Protein AF-A0A8J5Q3D3-F1 (afdb_monomer_lite)

Radius of gyration: 16.41 Å; chains: 1; bounding box: 37×53×44 Å

Foldseek 3Di:
DWDFLLLLFPPPPDALQLLLQQLLLLLVVQVVCVVVQKHQQADARRQWIADLQLDIDGHDPVRIDGHDAQLRRLQNSLQRSQCNVAVHGDPDSDRDHPCCVRHDPQSVVLSVCSNVPPHSVVSCPGPSNPDHDSNSSNCSVVVSVVVVVPPDPPPDDD

Sequence (158 aa):
MPRSLQEVIGNPFLNDSRLAAIIGQIVEGLGFLEKEKLQYSELNCSRILIHSSGWVKISGREYIKALDTQRRSIQDLGCVMMELMQGYVKEGPQVGLDNPDRWAPDTINFLCATTSASSIDELKGHSFLASWNRRKLQGLFCLVLTWSQVEYEYAGWQ

Secondary structure (DSSP, 8-state):
--EEGGGGTT-TT--HHHHHHHHHHHHHHHHHHHHTTEEESS--GGGEEE-TTS-EEE--GGGEEE-S-HHHHHHHHHHHHHHHHHSSPPSSS----S-GGGS-HHHHHHHHHHHH-S-HHHHHTSGGGTT--GGGGTTHHHHHHHHTT---------

Structure (mmCIF, N/CA/C/O backbone):
data_AF-A0A8J5Q3D3-F1
#
_entry.id   AF-A0A8J5Q3D3-F1
#
loop_
_atom_site.group_PDB
_atom_site.id
_atom_site.type_symbol
_atom_site.label_atom_id
_atom_site.label_alt_id
_atom_site.label_comp_id
_atom_site.label_asym_id
_atom_site.label_entity_id
_atom_site.label_seq_id
_atom_site.pdbx_PDB_ins_code
_atom_site.Cartn_x
_atom_site.Cartn_y
_atom_site.Cartn_z
_atom_site.occupancy
_atom_site.B_iso_or_equiv
_atom_site.auth_seq_id
_atom_site.auth_comp_id
_atom_site.auth_asym_id
_atom_site.auth_atom_id
_atom_site.pdbx_PDB_model_num
ATOM 1 N N . MET A 1 1 ? -11.083 -6.481 -16.024 1.00 72.81 1 MET A N 1
ATOM 2 C CA . MET A 1 1 ? -11.571 -7.007 -14.732 1.00 72.81 1 MET A CA 1
ATOM 3 C C . MET A 1 1 ? -10.545 -6.685 -13.657 1.00 72.81 1 MET A C 1
ATOM 5 O O . MET A 1 1 ? -9.363 -6.732 -13.985 1.00 72.81 1 MET A O 1
ATOM 9 N N . PRO A 1 2 ? -10.961 -6.290 -12.440 1.00 83.56 2 PRO A N 1
ATOM 10 C CA . PRO A 1 2 ? -10.035 -6.113 -11.327 1.00 83.56 2 PRO A CA 1
ATOM 11 C C . PRO A 1 2 ? -9.409 -7.457 -10.937 1.00 83.56 2 PRO A C 1
ATOM 13 O O . PRO A 1 2 ? -10.051 -8.498 -11.070 1.00 83.56 2 PRO A O 1
ATOM 16 N N . ARG A 1 3 ? -8.163 -7.420 -10.478 1.00 85.81 3 ARG A N 1
ATOM 17 C CA . ARG A 1 3 ? -7.377 -8.582 -10.056 1.00 85.81 3 ARG A CA 1
ATOM 18 C C . ARG A 1 3 ? -6.841 -8.359 -8.658 1.00 85.81 3 ARG A C 1
ATOM 20 O O . ARG A 1 3 ? -6.736 -7.217 -8.224 1.00 85.81 3 ARG A O 1
ATOM 27 N N . SER A 1 4 ? -6.521 -9.435 -7.962 1.00 90.56 4 SER A N 1
ATOM 28 C CA . SER A 1 4 ? -5.908 -9.332 -6.645 1.00 90.56 4 SER A CA 1
ATOM 29 C C . SER A 1 4 ? -4.474 -8.802 -6.746 1.00 90.56 4 SER A C 1
ATOM 31 O O . SER A 1 4 ? -3.774 -9.111 -7.713 1.00 90.56 4 SER A O 1
ATOM 33 N N . LEU A 1 5 ? -4.005 -8.049 -5.744 1.00 90.19 5 LEU A N 1
ATOM 34 C CA . LEU A 1 5 ? -2.579 -7.732 -5.621 1.00 90.19 5 LEU A CA 1
ATOM 35 C C . LEU A 1 5 ? -1.730 -8.992 -5.461 1.00 90.19 5 LEU A C 1
ATOM 37 O O . LEU A 1 5 ? -0.558 -8.943 -5.820 1.00 90.19 5 LEU A O 1
ATOM 41 N N . GLN A 1 6 ? -2.315 -10.116 -5.026 1.00 89.94 6 GLN A N 1
ATOM 42 C CA . GLN A 1 6 ? -1.615 -11.400 -4.980 1.00 89.94 6 GLN A CA 1
ATOM 43 C C . GLN A 1 6 ? -1.006 -11.777 -6.340 1.00 89.94 6 GLN A C 1
ATOM 45 O O . GLN A 1 6 ? 0.096 -12.306 -6.400 1.00 89.94 6 GLN A O 1
ATOM 50 N N . GLU A 1 7 ? -1.689 -11.447 -7.441 1.00 85.06 7 GLU A N 1
ATOM 51 C CA . GLU A 1 7 ? -1.223 -11.729 -8.808 1.00 85.06 7 GLU A CA 1
ATOM 52 C C . GLU A 1 7 ? -0.085 -10.789 -9.266 1.00 85.06 7 GLU A C 1
ATOM 54 O O . GLU A 1 7 ? 0.504 -10.987 -10.325 1.00 85.06 7 GLU A O 1
ATOM 59 N N . VAL A 1 8 ? 0.208 -9.731 -8.503 1.00 84.12 8 VAL A N 1
ATOM 60 C CA . VAL A 1 8 ? 1.245 -8.725 -8.807 1.00 84.12 8 VAL A CA 1
ATOM 61 C C . VAL A 1 8 ? 2.522 -8.968 -7.994 1.00 84.12 8 VAL A C 1
ATOM 63 O O . VAL A 1 8 ? 3.565 -8.377 -8.278 1.00 84.12 8 VAL A O 1
ATOM 66 N N . ILE A 1 9 ? 2.462 -9.842 -6.993 1.00 86.62 9 ILE A N 1
ATOM 67 C CA . ILE A 1 9 ? 3.605 -10.209 -6.161 1.00 86.62 9 ILE A CA 1
ATOM 68 C C . ILE A 1 9 ? 4.716 -10.800 -7.036 1.00 86.62 9 ILE A C 1
ATOM 70 O O . ILE A 1 9 ? 4.467 -11.558 -7.969 1.00 86.62 9 ILE A O 1
ATOM 74 N N . GLY A 1 10 ? 5.962 -10.408 -6.759 1.00 79.38 10 GLY A N 1
ATOM 75 C CA . GLY A 1 10 ? 7.122 -10.861 -7.532 1.00 79.38 10 GLY A CA 1
ATOM 76 C C . GLY A 1 10 ? 7.253 -10.225 -8.921 1.00 79.38 10 GLY A C 1
ATOM 77 O O . GLY A 1 10 ? 8.183 -10.559 -9.652 1.00 79.38 10 GLY A O 1
ATOM 78 N N . ASN A 1 11 ? 6.382 -9.280 -9.296 1.00 82.62 11 ASN A N 1
ATOM 79 C CA . ASN A 1 11 ? 6.477 -8.607 -10.587 1.00 82.62 11 ASN A CA 1
ATOM 80 C C . ASN A 1 11 ? 7.791 -7.794 -10.688 1.00 82.62 11 ASN A C 1
ATOM 82 O O . ASN A 1 11 ? 8.007 -6.867 -9.896 1.00 82.62 11 ASN A O 1
ATOM 86 N N . PRO A 1 12 ? 8.665 -8.074 -11.676 1.00 80.38 12 PRO A N 1
ATOM 87 C CA . PRO A 1 12 ? 9.956 -7.395 -11.811 1.00 80.38 12 PRO A CA 1
ATOM 88 C C . PRO A 1 12 ? 9.818 -5.905 -12.152 1.00 80.38 12 PRO A C 1
ATOM 90 O O . PRO A 1 12 ? 10.730 -5.123 -11.898 1.00 80.38 12 PRO A O 1
ATOM 93 N N . PHE A 1 13 ? 8.668 -5.486 -12.686 1.00 83.62 13 PHE A N 1
ATOM 94 C CA . PHE A 1 13 ? 8.377 -4.091 -13.016 1.00 83.62 13 PHE A CA 1
ATOM 95 C C . PHE A 1 13 ? 7.814 -3.289 -11.839 1.00 83.62 13 PHE A C 1
ATOM 97 O O . PHE A 1 13 ? 7.549 -2.091 -11.997 1.00 83.62 13 PHE A O 1
ATOM 104 N N . LEU A 1 14 ? 7.621 -3.916 -10.673 1.00 89.25 14 LEU A N 1
ATOM 105 C CA . LEU A 1 14 ? 7.297 -3.197 -9.451 1.00 89.25 14 LEU A CA 1
ATOM 106 C C . LEU A 1 14 ? 8.550 -2.469 -8.941 1.00 89.25 14 LEU A C 1
ATOM 108 O O . LEU A 1 14 ? 9.573 -3.083 -8.640 1.00 89.25 14 LEU A O 1
ATOM 112 N N . ASN A 1 15 ? 8.444 -1.145 -8.875 1.00 91.12 15 ASN A N 1
ATOM 113 C CA . ASN A 1 15 ? 9.472 -0.221 -8.402 1.00 91.12 15 ASN A CA 1
ATOM 114 C C . ASN A 1 15 ? 8.874 0.745 -7.373 1.00 91.12 15 ASN A C 1
ATOM 116 O O . ASN A 1 15 ? 7.657 0.745 -7.170 1.00 91.12 15 ASN A O 1
ATOM 120 N N . ASP A 1 16 ? 9.699 1.600 -6.771 1.00 93.19 16 ASP A N 1
ATOM 121 C CA . ASP A 1 16 ? 9.297 2.527 -5.706 1.00 93.19 16 ASP A CA 1
ATOM 122 C C . ASP A 1 16 ? 8.081 3.376 -6.084 1.00 93.19 16 ASP A C 1
ATOM 124 O O . ASP A 1 16 ? 7.122 3.471 -5.326 1.00 93.19 16 ASP A O 1
ATOM 128 N N . SER A 1 17 ? 8.056 3.934 -7.299 1.00 92.94 17 SER A N 1
ATOM 129 C CA . SER A 1 17 ? 6.942 4.773 -7.760 1.00 92.94 17 SER A CA 1
ATOM 130 C C . SER A 1 17 ? 5.627 4.002 -7.898 1.00 92.94 17 SER A C 1
ATOM 132 O O . SER A 1 17 ? 4.554 4.546 -7.632 1.00 92.94 17 SER A O 1
ATOM 134 N N . ARG A 1 18 ? 5.682 2.749 -8.366 1.00 92.88 18 ARG A N 1
ATOM 135 C CA . ARG 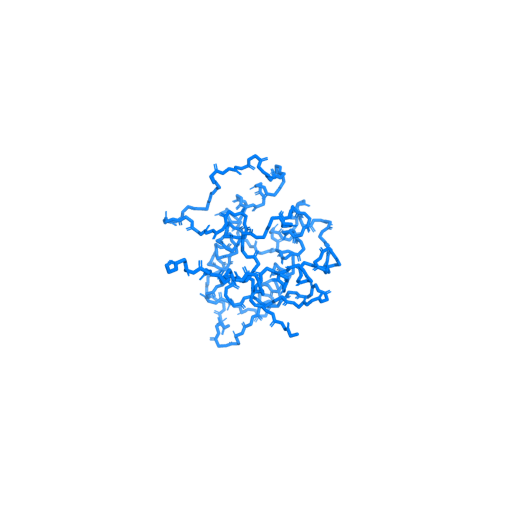A 1 18 ? 4.490 1.898 -8.486 1.00 92.88 18 ARG A CA 1
ATOM 136 C C . ARG A 1 18 ? 4.047 1.398 -7.116 1.00 92.88 18 ARG A C 1
ATOM 138 O O . ARG A 1 18 ? 2.856 1.431 -6.831 1.00 92.88 18 ARG A O 1
ATOM 145 N N . LEU A 1 19 ? 4.986 1.016 -6.255 1.00 94.25 19 LEU A N 1
ATOM 146 C CA . LEU A 1 19 ? 4.687 0.647 -4.879 1.00 94.25 19 LEU A CA 1
ATOM 147 C C . LEU A 1 19 ? 4.014 1.813 -4.144 1.00 94.25 19 LEU A 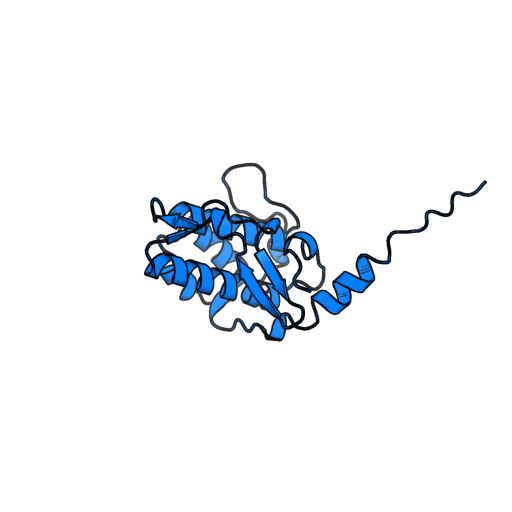C 1
ATOM 149 O O . LEU A 1 19 ? 2.924 1.634 -3.612 1.00 94.25 19 LEU A O 1
ATOM 153 N N . ALA A 1 20 ? 4.567 3.026 -4.229 1.00 95.81 20 ALA A N 1
ATOM 154 C CA . ALA A 1 20 ? 3.966 4.232 -3.661 1.00 95.81 20 ALA A CA 1
ATOM 155 C C . ALA A 1 20 ? 2.546 4.472 -4.187 1.00 95.81 20 ALA A C 1
ATOM 157 O O . ALA A 1 20 ? 1.653 4.823 -3.425 1.00 95.81 20 ALA A O 1
ATOM 158 N N . ALA A 1 21 ? 2.294 4.238 -5.479 1.00 95.12 21 ALA A N 1
ATOM 159 C CA . ALA A 1 21 ? 0.959 4.388 -6.057 1.00 95.12 21 ALA A CA 1
ATOM 160 C C . ALA A 1 21 ? -0.057 3.344 -5.560 1.00 95.12 21 ALA A C 1
ATOM 162 O O . ALA A 1 21 ? -1.255 3.637 -5.534 1.00 95.12 21 ALA A O 1
ATOM 163 N N . ILE A 1 22 ? 0.392 2.141 -5.190 1.00 94.81 22 ILE A N 1
ATOM 164 C CA . ILE A 1 22 ? -0.451 1.114 -4.562 1.00 94.81 22 ILE A CA 1
ATOM 165 C C . ILE A 1 22 ? -0.708 1.493 -3.104 1.00 94.81 22 ILE A C 1
ATOM 167 O O . ILE A 1 22 ? -1.861 1.641 -2.701 1.00 94.81 22 ILE A O 1
ATOM 171 N N . ILE A 1 23 ? 0.366 1.703 -2.340 1.00 95.75 23 ILE A N 1
ATOM 172 C CA . ILE A 1 23 ? 0.317 1.996 -0.907 1.00 95.75 23 ILE A CA 1
ATOM 173 C C . ILE A 1 23 ? -0.436 3.300 -0.634 1.00 95.75 23 ILE A C 1
ATOM 175 O O . ILE A 1 23 ? -1.283 3.327 0.249 1.00 95.75 23 ILE A O 1
ATOM 179 N N . GLY A 1 24 ? -0.226 4.346 -1.435 1.00 95.38 24 GLY A N 1
ATOM 180 C CA . GLY A 1 24 ? -0.927 5.623 -1.302 1.00 95.38 24 GLY A CA 1
ATOM 181 C C . GLY A 1 24 ? -2.446 5.483 -1.391 1.00 95.38 24 GLY A C 1
ATOM 182 O O . GLY A 1 24 ? -3.157 5.990 -0.529 1.00 95.38 24 GLY A O 1
ATOM 183 N N . GLN A 1 25 ? -2.952 4.708 -2.357 1.00 95.44 25 GLN A N 1
ATOM 184 C CA . GLN A 1 25 ? -4.392 4.440 -2.475 1.00 95.44 25 GLN A CA 1
ATOM 185 C C . GLN A 1 25 ? -4.932 3.601 -1.304 1.00 95.44 25 GLN A C 1
ATOM 187 O O . GLN A 1 25 ? -6.057 3.825 -0.855 1.00 95.44 25 GLN A O 1
ATOM 192 N N . ILE A 1 26 ? -4.148 2.647 -0.787 1.00 94.38 26 ILE A N 1
ATOM 193 C CA . ILE A 1 26 ? -4.538 1.851 0.389 1.00 94.38 26 ILE A CA 1
ATOM 194 C C . ILE A 1 26 ? -4.607 2.745 1.632 1.00 94.38 26 ILE A C 1
ATOM 196 O O . ILE A 1 26 ? -5.593 2.696 2.360 1.00 94.38 26 ILE A O 1
ATOM 200 N N . VAL A 1 27 ? -3.605 3.598 1.845 1.00 94.12 27 VAL A N 1
ATOM 201 C CA . VAL A 1 27 ? -3.539 4.560 2.954 1.00 94.12 27 VAL A CA 1
ATOM 202 C C . VAL A 1 27 ? -4.686 5.574 2.885 1.00 94.12 27 VAL A C 1
ATOM 204 O O . VAL A 1 27 ? -5.291 5.884 3.912 1.00 94.12 27 VAL A O 1
ATOM 207 N N . GLU A 1 28 ? -5.053 6.054 1.692 1.00 93.31 28 GLU A N 1
ATOM 208 C CA . GLU A 1 28 ? -6.262 6.868 1.505 1.00 93.31 28 GLU A CA 1
ATOM 209 C C . GLU A 1 28 ? -7.528 6.110 1.924 1.00 93.31 28 GLU A C 1
ATOM 211 O O . GLU A 1 28 ? -8.356 6.655 2.657 1.00 93.31 28 GLU A O 1
ATOM 216 N N . GLY A 1 29 ? -7.662 4.847 1.505 1.00 91.12 29 GLY A N 1
ATOM 217 C CA . GLY A 1 29 ? -8.792 3.989 1.859 1.00 91.12 29 GLY A CA 1
ATOM 218 C C . GLY A 1 29 ? -8.892 3.715 3.362 1.00 91.12 29 GLY A C 1
ATOM 219 O O . GLY A 1 29 ? -9.959 3.889 3.948 1.00 91.12 29 GLY A O 1
ATOM 220 N N . LEU A 1 30 ? -7.782 3.349 4.006 1.00 90.50 30 LEU A N 1
ATOM 221 C CA . LEU A 1 30 ? -7.715 3.141 5.456 1.00 90.50 30 LEU A CA 1
ATOM 222 C C . LEU A 1 30 ? -8.019 4.432 6.220 1.00 90.50 30 LEU A C 1
ATOM 224 O O . LEU A 1 30 ? -8.764 4.418 7.194 1.00 90.50 30 LEU A O 1
ATOM 228 N N . GLY A 1 31 ? -7.510 5.562 5.735 1.00 90.38 31 GLY A N 1
ATOM 229 C CA . GLY A 1 31 ? -7.766 6.861 6.334 1.00 90.38 31 GLY A CA 1
ATOM 230 C C . GLY A 1 31 ? -9.209 7.348 6.169 1.00 90.38 31 GLY A C 1
ATOM 231 O O . GLY A 1 31 ? -9.665 8.167 6.960 1.00 90.38 31 GLY A O 1
ATOM 232 N N . PHE A 1 32 ? -9.934 6.876 5.152 1.00 90.25 32 PHE A N 1
ATOM 233 C CA . PHE A 1 32 ? -11.379 7.081 5.050 1.00 90.25 32 PHE A CA 1
ATOM 234 C C . PHE A 1 32 ? -12.128 6.230 6.081 1.00 90.25 32 PHE A C 1
ATOM 236 O O . PHE A 1 32 ? -12.989 6.752 6.783 1.00 90.25 32 PHE A O 1
ATOM 243 N N . LEU A 1 33 ? -11.768 4.949 6.218 1.00 87.44 33 LEU A N 1
ATOM 244 C CA . LEU A 1 33 ? -12.379 4.060 7.213 1.00 87.44 33 LEU A CA 1
ATOM 245 C C . LEU A 1 33 ? -12.202 4.599 8.636 1.00 87.44 33 LEU A C 1
ATOM 247 O O . LEU A 1 33 ? -13.167 4.639 9.393 1.00 87.44 33 LEU A O 1
ATOM 251 N N . GLU A 1 34 ? -11.009 5.092 8.969 1.00 86.50 34 GLU A N 1
ATOM 252 C CA . GLU A 1 34 ? -10.723 5.687 10.275 1.00 86.50 34 GLU A CA 1
ATOM 253 C C . GLU A 1 34 ? -11.650 6.868 10.599 1.00 86.50 34 GLU A C 1
ATOM 255 O O . GLU A 1 34 ? -12.210 6.932 11.694 1.00 86.50 34 GLU A O 1
ATOM 260 N N . LYS A 1 35 ? -11.873 7.774 9.636 1.00 88.06 35 LYS A N 1
ATOM 261 C CA . LYS A 1 35 ? -12.784 8.923 9.803 1.00 88.06 35 LYS A CA 1
ATOM 262 C C . LYS A 1 35 ? -14.221 8.491 10.080 1.00 88.06 35 LYS A C 1
ATOM 264 O O . LYS A 1 35 ? -14.908 9.122 10.878 1.00 88.06 35 LYS A O 1
ATOM 269 N N . GLU A 1 36 ? -14.640 7.386 9.474 1.00 88.00 36 GLU A N 1
ATOM 270 C CA . GLU A 1 36 ? -15.948 6.766 9.694 1.00 88.00 36 GLU A CA 1
ATOM 271 C C . GLU A 1 36 ? -15.994 5.884 10.959 1.00 88.00 36 GLU A C 1
ATOM 273 O O . GLU A 1 36 ? -17.005 5.237 11.226 1.00 88.00 36 GLU A O 1
ATOM 278 N N . LYS A 1 37 ? -14.921 5.853 11.769 1.00 86.06 37 LYS A N 1
ATOM 279 C CA . LYS A 1 37 ? -14.762 4.985 12.955 1.00 86.06 37 LYS A CA 1
ATOM 280 C C . LYS A 1 37 ? -14.882 3.493 12.625 1.00 86.06 37 LYS A C 1
ATOM 282 O O . LYS A 1 37 ? -15.376 2.692 13.425 1.00 86.06 37 LYS A O 1
ATOM 287 N N . LEU A 1 38 ? -14.397 3.121 11.447 1.00 85.31 38 LEU A N 1
ATOM 288 C CA . LEU A 1 38 ? -14.326 1.759 10.940 1.00 85.31 38 LEU A CA 1
ATOM 289 C C . LEU A 1 38 ? -12.864 1.308 10.849 1.00 85.31 38 LEU A C 1
ATOM 291 O O . LEU A 1 38 ? -11.953 2.108 10.648 1.00 85.31 38 LEU A O 1
ATOM 295 N N . GLN A 1 39 ? -12.641 0.004 10.959 1.00 82.56 39 GLN A N 1
ATOM 296 C CA . GLN A 1 39 ? -11.344 -0.626 10.727 1.00 82.56 39 GLN A CA 1
ATOM 297 C C . GLN A 1 39 ? -11.499 -1.841 9.823 1.00 82.56 39 GLN A C 1
ATOM 299 O O . GLN A 1 39 ? -12.532 -2.515 9.832 1.00 82.56 39 GLN A O 1
ATOM 304 N N . TYR A 1 40 ? -10.449 -2.137 9.066 1.00 80.38 40 TYR A N 1
ATOM 305 C CA . TYR A 1 40 ? -10.377 -3.359 8.281 1.00 80.38 40 TYR A CA 1
ATOM 306 C C . TYR A 1 40 ? -9.700 -4.441 9.121 1.00 80.38 40 TYR A C 1
ATOM 308 O O . TYR A 1 40 ? -8.605 -4.215 9.636 1.00 80.38 40 TYR A O 1
ATOM 316 N N . SER A 1 41 ? -10.366 -5.580 9.318 1.00 77.88 41 SER A N 1
ATOM 317 C CA . SER A 1 41 ? -9.937 -6.561 10.320 1.00 77.88 41 SER A CA 1
ATOM 318 C C . SER A 1 41 ? -8.800 -7.480 9.885 1.00 77.88 41 SER A C 1
ATOM 320 O O . SER A 1 41 ? -8.204 -8.113 10.748 1.00 77.88 41 SER A O 1
ATOM 322 N N . GLU A 1 42 ? -8.576 -7.628 8.578 1.00 81.88 42 GLU A N 1
ATOM 323 C CA . GLU A 1 42 ? -7.571 -8.546 8.030 1.00 81.88 42 GLU A CA 1
ATOM 324 C C . GLU A 1 42 ? -7.133 -8.087 6.632 1.00 81.88 42 GLU A C 1
ATOM 326 O O . GLU A 1 42 ? -7.673 -8.534 5.614 1.00 81.88 42 GLU A O 1
ATOM 331 N N . LEU A 1 43 ? -6.198 -7.139 6.562 1.00 86.94 43 LEU A N 1
ATOM 332 C CA . LEU A 1 43 ? -5.714 -6.613 5.285 1.00 86.94 43 LEU A CA 1
ATOM 333 C C . LEU A 1 43 ? -4.549 -7.473 4.760 1.00 86.94 43 LEU A C 1
ATOM 335 O O . LEU A 1 43 ? -3.558 -7.688 5.442 1.00 86.94 43 LEU A O 1
ATOM 339 N N . ASN A 1 44 ? -4.659 -7.964 3.524 1.00 88.94 44 ASN A N 1
ATOM 340 C CA . ASN A 1 44 ? -3.580 -8.675 2.830 1.00 88.94 44 ASN A CA 1
ATOM 341 C C . ASN A 1 44 ? -3.684 -8.488 1.307 1.00 88.94 44 ASN A C 1
ATOM 343 O O . ASN A 1 44 ? -4.694 -7.973 0.811 1.00 88.94 44 ASN A O 1
ATOM 347 N N . CYS A 1 45 ? -2.663 -8.917 0.557 1.00 90.38 45 CYS A N 1
ATOM 348 C CA . CYS A 1 45 ? -2.635 -8.763 -0.899 1.00 90.38 45 CYS A CA 1
ATOM 349 C C . CYS A 1 45 ? -3.832 -9.431 -1.593 1.00 90.38 45 CYS A C 1
ATOM 351 O O . CYS A 1 45 ? -4.384 -8.854 -2.531 1.00 90.38 45 CYS A O 1
ATOM 353 N N . SER A 1 46 ? -4.305 -10.580 -1.090 1.00 89.19 46 SER A N 1
ATOM 354 C CA . SER A 1 46 ? -5.459 -11.294 -1.654 1.00 89.19 46 SER A CA 1
ATOM 355 C C . SER A 1 46 ? -6.739 -10.440 -1.702 1.00 89.19 46 SER A C 1
ATOM 357 O O . SER A 1 46 ? -7.484 -10.488 -2.684 1.00 89.19 46 SER A O 1
ATOM 359 N N . ARG A 1 47 ? -6.952 -9.589 -0.686 1.00 88.56 47 ARG A N 1
ATOM 360 C CA . ARG A 1 47 ? -8.161 -8.766 -0.495 1.00 88.56 47 ARG A CA 1
ATOM 361 C C . ARG A 1 47 ? -8.066 -7.366 -1.090 1.00 88.56 47 ARG A C 1
ATOM 363 O O . ARG A 1 47 ? -9.043 -6.612 -1.040 1.00 88.56 47 ARG A O 1
ATOM 370 N N . ILE A 1 48 ? -6.927 -7.003 -1.664 1.00 91.56 48 ILE A N 1
ATOM 371 C CA . ILE A 1 48 ? -6.756 -5.720 -2.337 1.00 91.56 48 ILE A CA 1
ATOM 372 C C . ILE A 1 48 ? -6.859 -5.953 -3.835 1.00 91.56 48 ILE A C 1
ATOM 374 O O . ILE A 1 48 ? -6.140 -6.762 -4.414 1.00 91.56 48 ILE A O 1
ATOM 378 N N . LEU A 1 49 ? -7.771 -5.227 -4.467 1.00 91.25 49 LEU A N 1
ATOM 379 C CA . LEU A 1 49 ? -8.034 -5.326 -5.887 1.00 91.25 49 LEU A CA 1
ATOM 380 C C . LEU A 1 49 ? -7.380 -4.174 -6.631 1.00 91.25 49 LEU A C 1
ATOM 382 O O . LEU A 1 49 ? -7.480 -3.018 -6.230 1.00 91.25 49 LEU A O 1
ATOM 386 N N . ILE A 1 50 ? -6.785 -4.487 -7.767 1.00 90.00 50 ILE A N 1
ATOM 387 C CA . ILE A 1 50 ? -6.161 -3.551 -8.684 1.00 90.00 50 ILE A CA 1
ATOM 388 C C . ILE A 1 50 ? -6.806 -3.683 -10.066 1.00 90.00 50 ILE A C 1
ATOM 390 O O . ILE A 1 50 ? -7.040 -4.773 -10.587 1.00 90.00 50 ILE A O 1
ATOM 394 N N . HIS A 1 51 ? -7.145 -2.54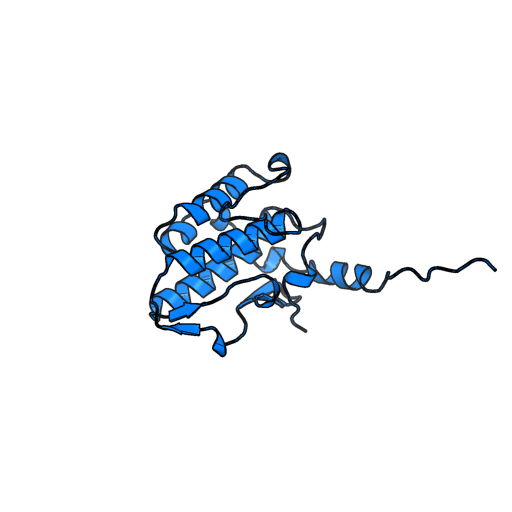7 -10.664 1.00 89.25 51 HIS A N 1
ATOM 395 C CA . HIS A 1 51 ? -7.723 -2.453 -11.999 1.00 89.25 51 HIS A CA 1
ATOM 396 C C . HIS A 1 51 ? -6.660 -2.026 -13.018 1.00 89.25 51 HIS A C 1
ATOM 398 O O . HIS A 1 51 ? -5.747 -1.271 -12.687 1.00 89.25 51 HIS A O 1
ATOM 404 N N . SER A 1 52 ? -6.818 -2.412 -14.289 1.00 83.44 52 SER A N 1
ATOM 405 C CA . SER A 1 52 ? -5.882 -2.066 -15.378 1.00 83.44 52 SER A CA 1
ATOM 406 C C . SER A 1 52 ? -5.702 -0.557 -15.594 1.00 83.44 52 SER A C 1
ATOM 408 O O . SER A 1 52 ? -4.673 -0.108 -16.095 1.00 83.44 52 SER A O 1
ATOM 410 N N . SER A 1 53 ? -6.678 0.245 -15.169 1.00 85.69 53 SER A N 1
ATOM 411 C CA . SER A 1 53 ? -6.602 1.710 -15.186 1.00 85.69 53 SER A CA 1
ATOM 412 C C . SER A 1 53 ? -5.760 2.307 -14.046 1.00 85.69 53 SER A C 1
ATOM 414 O O . SER A 1 53 ? -5.624 3.530 -13.983 1.00 85.69 53 SER A O 1
ATOM 416 N N . GLY A 1 54 ? -5.247 1.475 -13.135 1.00 87.56 54 GLY A N 1
ATOM 417 C CA . GLY A 1 54 ? -4.436 1.862 -11.980 1.00 87.56 54 GLY A CA 1
ATOM 418 C C . GLY A 1 54 ? -5.211 2.127 -10.686 1.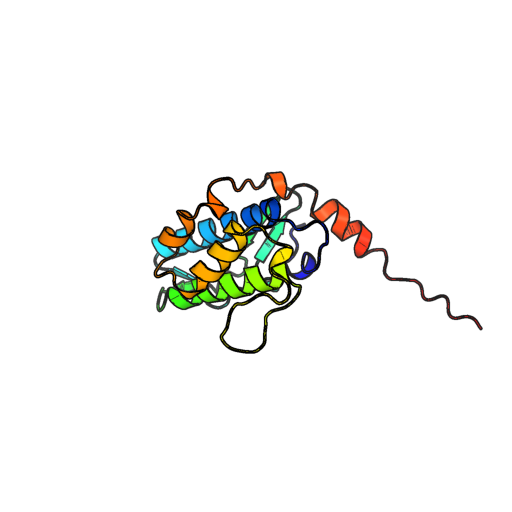00 87.56 54 GLY A C 1
ATOM 419 O O . GLY A 1 54 ? -4.624 2.618 -9.725 1.00 87.56 54 GLY A O 1
ATOM 420 N N . TRP A 1 55 ? -6.512 1.827 -10.643 1.00 90.88 55 TRP A N 1
ATOM 421 C CA . TRP A 1 55 ? -7.295 1.937 -9.408 1.00 90.88 55 TRP A CA 1
ATOM 422 C C . TRP A 1 55 ? -6.989 0.779 -8.471 1.00 90.88 55 TRP A C 1
ATOM 424 O O . TRP A 1 55 ? -7.080 -0.369 -8.897 1.00 90.88 55 TRP A O 1
ATOM 434 N N . VAL A 1 56 ? -6.711 1.089 -7.210 1.00 92.94 56 VAL A N 1
ATOM 435 C CA . VAL A 1 56 ? -6.546 0.115 -6.130 1.00 92.94 56 VAL A CA 1
ATOM 436 C C . VAL A 1 56 ? -7.684 0.298 -5.132 1.00 92.94 56 VAL A C 1
ATOM 438 O O . VAL A 1 56 ? -8.002 1.421 -4.745 1.00 92.94 56 VAL A O 1
ATOM 441 N N . LYS A 1 57 ? -8.348 -0.795 -4.757 1.00 91.62 57 LYS A N 1
ATOM 442 C CA . LYS A 1 57 ? -9.491 -0.797 -3.841 1.00 91.62 57 LYS A CA 1
ATOM 443 C C . LYS A 1 57 ? -9.390 -1.960 -2.870 1.00 91.62 57 LYS A C 1
ATOM 445 O O . LYS A 1 57 ? -9.104 -3.082 -3.270 1.00 91.62 57 LYS A O 1
ATOM 450 N N . ILE A 1 58 ? -9.698 -1.694 -1.609 1.00 89.62 58 ILE A N 1
ATOM 451 C CA . ILE A 1 58 ? -9.873 -2.730 -0.593 1.00 89.62 58 ILE A CA 1
ATOM 452 C C . ILE A 1 58 ? -11.242 -3.387 -0.844 1.00 89.62 58 ILE A C 1
ATOM 454 O O . ILE A 1 58 ? -12.241 -2.683 -1.011 1.00 89.62 58 ILE A O 1
ATOM 458 N N . SER A 1 59 ? -11.277 -4.713 -0.973 1.00 86.19 59 SER A N 1
ATOM 459 C CA . SER A 1 59 ? -12.512 -5.479 -1.215 1.00 86.19 59 SER A CA 1
ATOM 460 C C . SER A 1 59 ? -13.165 -5.944 0.091 1.00 86.19 59 SER A C 1
ATOM 462 O O . SER A 1 59 ? -12.697 -5.577 1.155 1.00 86.19 59 SER A O 1
ATOM 464 N N . GLY A 1 60 ? -14.263 -6.704 0.017 1.00 77.88 60 GLY A N 1
ATOM 465 C CA . GLY A 1 60 ? -14.826 -7.434 1.161 1.00 77.88 60 GLY A CA 1
ATOM 466 C C . GLY A 1 60 ? -15.382 -6.560 2.294 1.00 77.88 60 GLY A C 1
ATOM 467 O O . GLY A 1 60 ? -1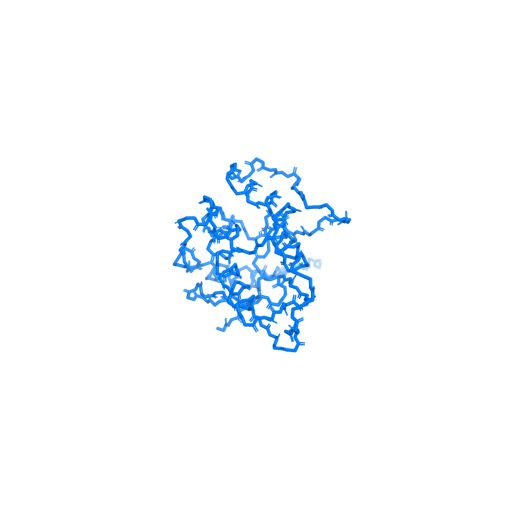4.724 -6.298 3.302 1.00 77.88 60 GLY A O 1
ATOM 468 N N . ARG A 1 61 ? -16.646 -6.139 2.168 1.00 75.06 61 ARG A N 1
ATOM 469 C CA . ARG A 1 61 ? -17.334 -5.328 3.194 1.00 75.06 61 ARG A CA 1
ATOM 470 C C . ARG A 1 61 ? -17.490 -6.071 4.524 1.00 75.06 61 ARG A C 1
ATOM 472 O O . ARG A 1 61 ? -17.564 -5.437 5.567 1.00 75.06 61 ARG A O 1
ATOM 479 N N . GLU A 1 62 ? -17.521 -7.395 4.476 1.00 79.38 62 GLU A N 1
ATOM 480 C CA . GLU A 1 62 ? -17.620 -8.309 5.611 1.00 79.38 62 GLU A CA 1
ATOM 481 C C . GLU A 1 62 ? -16.423 -8.237 6.577 1.00 79.38 62 GLU A C 1
ATOM 483 O O . GLU A 1 62 ? -16.548 -8.622 7.738 1.00 79.38 62 GLU A O 1
ATOM 488 N N . TYR A 1 63 ? -15.283 -7.702 6.130 1.00 79.38 63 TYR A N 1
ATOM 489 C CA . TYR A 1 63 ? -14.085 -7.515 6.957 1.00 79.38 63 TYR A CA 1
ATOM 490 C C . TYR A 1 63 ? -14.012 -6.127 7.602 1.00 79.38 63 TYR A C 1
ATOM 492 O O . TYR A 1 63 ? -13.088 -5.844 8.368 1.00 79.38 63 TYR A O 1
ATOM 500 N N . ILE A 1 64 ? -14.974 -5.250 7.306 1.00 82.75 64 ILE A N 1
ATOM 501 C CA . ILE A 1 64 ? -15.064 -3.930 7.922 1.00 82.75 64 ILE A CA 1
ATOM 502 C C . ILE A 1 64 ? -15.793 -4.071 9.256 1.00 82.75 64 ILE A C 1
ATOM 504 O O . ILE A 1 64 ? -16.929 -4.539 9.320 1.00 82.75 64 ILE A O 1
ATOM 508 N N . LYS A 1 65 ? -15.133 -3.650 10.333 1.00 82.69 65 LYS A N 1
ATOM 509 C CA . LYS A 1 65 ? -15.652 -3.705 11.703 1.00 82.69 65 LYS A CA 1
ATOM 510 C C . LYS A 1 65 ? -15.607 -2.320 12.337 1.00 82.69 65 LYS A C 1
ATOM 512 O O . LYS A 1 65 ? -14.915 -1.431 11.844 1.00 82.69 65 LYS A O 1
ATOM 517 N N . ALA A 1 66 ? -16.325 -2.141 13.443 1.00 81.88 66 ALA A N 1
ATOM 518 C CA . ALA A 1 66 ? -16.148 -0.959 14.280 1.00 81.88 66 ALA A CA 1
ATOM 519 C C . ALA A 1 66 ? -14.685 -0.866 14.742 1.00 81.88 66 ALA A C 1
ATOM 521 O O . ALA A 1 66 ? -14.051 -1.893 15.012 1.00 81.88 66 ALA A O 1
ATOM 522 N N . LEU A 1 67 ? -14.153 0.355 14.779 1.00 74.62 67 LEU A N 1
ATOM 523 C CA . LEU A 1 67 ? -12.783 0.631 15.199 1.00 74.62 67 LEU A CA 1
ATOM 524 C C . LEU A 1 67 ? -12.571 0.172 16.651 1.00 74.62 67 LEU A C 1
ATOM 526 O O . LEU A 1 67 ? -13.259 0.636 17.556 1.00 74.62 67 LEU A O 1
ATOM 530 N N . ASP A 1 68 ? -11.615 -0.734 16.846 1.00 73.00 68 ASP A N 1
ATOM 531 C CA . ASP A 1 68 ? -11.213 -1.264 18.156 1.00 73.00 68 ASP A CA 1
ATOM 532 C C . ASP A 1 68 ? -9.726 -0.977 18.393 1.00 73.00 68 ASP A C 1
ATOM 534 O O . ASP A 1 68 ? -9.340 -0.393 19.401 1.00 73.00 68 ASP A O 1
ATOM 538 N N . THR A 1 69 ? -8.860 -1.305 17.425 1.00 67.62 69 THR A N 1
ATOM 539 C CA . THR A 1 69 ? -7.418 -1.052 17.544 1.00 67.62 69 THR A CA 1
ATOM 540 C C . THR A 1 69 ? -6.796 -0.696 16.195 1.00 67.62 69 THR A C 1
ATOM 542 O O . THR A 1 69 ? -6.491 -1.564 15.378 1.00 67.62 69 THR A O 1
ATOM 545 N N . GLN A 1 70 ? -6.512 0.593 15.992 1.00 65.94 70 GLN A N 1
ATOM 546 C CA . GLN A 1 70 ? -5.921 1.124 14.756 1.00 65.94 70 GLN A CA 1
ATOM 547 C C . GLN A 1 70 ? -4.568 0.493 14.386 1.00 65.94 70 GLN A C 1
ATOM 549 O O . GLN A 1 70 ? -4.259 0.327 13.206 1.00 65.94 70 GLN A O 1
ATOM 554 N N . ARG A 1 71 ? -3.777 0.088 15.388 1.00 72.19 71 ARG A N 1
ATOM 555 C CA . ARG A 1 71 ? -2.461 -0.534 15.177 1.00 72.19 71 ARG A CA 1
ATOM 556 C C . ARG A 1 71 ? -2.505 -1.769 14.276 1.00 72.19 71 ARG A C 1
ATOM 558 O O . ARG A 1 71 ? -1.542 -1.992 13.555 1.00 72.19 71 ARG A O 1
ATOM 565 N N . ARG A 1 72 ? -3.602 -2.539 14.272 1.00 79.50 72 ARG A N 1
ATOM 566 C CA . ARG A 1 72 ? -3.693 -3.755 13.447 1.00 79.50 72 ARG A CA 1
ATOM 567 C C . ARG A 1 72 ? -3.698 -3.431 11.954 1.00 79.50 72 ARG A C 1
ATOM 569 O O . ARG A 1 72 ? -2.919 -4.008 11.214 1.00 79.50 72 ARG A O 1
ATOM 576 N N . SER A 1 73 ? -4.488 -2.448 11.516 1.00 83.00 73 SER A N 1
ATOM 577 C CA . SER A 1 73 ? -4.543 -2.082 10.092 1.00 83.00 73 SER A CA 1
ATOM 578 C C . SER A 1 73 ? -3.227 -1.483 9.575 1.00 83.00 73 SER A C 1
ATOM 580 O O . SER A 1 73 ? -2.898 -1.661 8.405 1.00 83.00 73 SER A O 1
ATOM 582 N N . ILE A 1 74 ? -2.464 -0.792 10.431 1.00 89.00 74 ILE A N 1
ATOM 583 C CA . ILE A 1 74 ? -1.127 -0.266 10.098 1.00 89.00 74 ILE A CA 1
ATOM 584 C C . ILE A 1 74 ? -0.109 -1.416 9.989 1.00 89.00 74 ILE A C 1
ATOM 586 O O . ILE A 1 74 ? 0.672 -1.458 9.040 1.00 89.00 74 ILE A O 1
ATOM 590 N N . GLN A 1 75 ? -0.152 -2.382 10.910 1.00 88.31 75 GLN A N 1
ATOM 591 C CA . GLN A 1 75 ? 0.703 -3.573 10.853 1.00 88.31 75 GLN A CA 1
ATOM 592 C C . GLN A 1 75 ? 0.425 -4.410 9.603 1.00 88.31 75 GLN A C 1
ATOM 594 O O . GLN A 1 75 ? 1.355 -4.762 8.880 1.00 88.31 75 GLN A O 1
ATOM 599 N N . ASP A 1 76 ? -0.850 -4.655 9.300 1.00 89.75 76 ASP A N 1
ATOM 600 C CA . ASP A 1 76 ? -1.250 -5.376 8.094 1.00 89.75 76 ASP A CA 1
ATOM 601 C C . ASP A 1 76 ? -0.786 -4.649 6.819 1.00 89.75 76 ASP A C 1
ATOM 603 O O . ASP A 1 76 ? -0.349 -5.283 5.858 1.00 89.75 76 ASP A O 1
ATOM 607 N N . LEU A 1 77 ? -0.825 -3.309 6.804 1.00 92.69 77 LEU A N 1
ATOM 608 C CA . LEU A 1 77 ? -0.275 -2.508 5.708 1.00 92.69 77 LEU A CA 1
ATOM 609 C C . LEU A 1 77 ? 1.235 -2.738 5.538 1.00 92.69 77 LEU A C 1
ATOM 611 O O . LEU A 1 77 ? 1.702 -2.874 4.406 1.00 92.69 77 LEU A O 1
ATOM 615 N N . GLY A 1 78 ? 1.984 -2.809 6.641 1.00 92.44 78 GLY A N 1
ATOM 616 C CA . GLY A 1 78 ? 3.404 -3.165 6.632 1.00 92.44 78 GLY A CA 1
ATOM 617 C C . GLY A 1 78 ? 3.652 -4.553 6.038 1.00 92.44 78 GLY A C 1
ATOM 618 O O . GLY A 1 78 ? 4.527 -4.712 5.186 1.00 92.44 78 GLY A O 1
ATOM 619 N N . CYS A 1 79 ? 2.829 -5.542 6.402 1.00 92.00 79 CYS A N 1
ATOM 620 C CA . CYS A 1 79 ? 2.885 -6.890 5.829 1.00 92.00 79 CYS A CA 1
ATOM 621 C C . CYS A 1 79 ? 2.593 -6.895 4.323 1.00 92.00 79 CYS A C 1
ATOM 623 O O . CYS A 1 79 ? 3.356 -7.485 3.563 1.00 92.00 79 CYS A O 1
ATOM 625 N N . VAL A 1 80 ? 1.547 -6.190 3.875 1.00 93.12 80 VAL A N 1
ATOM 626 C CA . VAL A 1 80 ? 1.221 -6.030 2.445 1.00 93.12 80 VAL A CA 1
ATOM 627 C C . VAL A 1 80 ? 2.384 -5.401 1.685 1.00 93.12 80 VAL A C 1
ATOM 629 O O . VAL A 1 80 ? 2.757 -5.869 0.611 1.00 93.12 80 VAL A O 1
ATOM 632 N N . MET A 1 81 ? 2.974 -4.336 2.230 1.00 93.88 81 MET A N 1
ATOM 633 C CA . MET A 1 81 ? 4.096 -3.661 1.589 1.00 93.88 81 MET A CA 1
ATOM 634 C C . MET A 1 81 ? 5.321 -4.574 1.499 1.00 93.88 81 MET A C 1
ATOM 636 O O . MET A 1 81 ? 5.927 -4.662 0.434 1.00 93.88 81 MET A O 1
ATOM 640 N N . MET A 1 82 ? 5.650 -5.295 2.572 1.00 93.19 82 MET A N 1
ATOM 641 C CA . MET A 1 82 ? 6.734 -6.278 2.579 1.00 93.19 82 MET A CA 1
ATOM 642 C C . MET A 1 82 ? 6.497 -7.381 1.539 1.00 93.19 82 MET A C 1
ATOM 644 O O . MET A 1 82 ? 7.386 -7.658 0.735 1.00 93.19 82 MET A O 1
ATOM 648 N N . GLU A 1 83 ? 5.290 -7.948 1.487 1.00 92.94 83 GLU A N 1
ATOM 649 C CA . GLU A 1 83 ? 4.920 -8.987 0.520 1.00 92.94 83 GLU A CA 1
ATOM 650 C C . GLU A 1 83 ? 5.097 -8.502 -0.926 1.00 92.94 83 GLU A C 1
ATOM 652 O O . GLU A 1 83 ? 5.709 -9.188 -1.746 1.00 92.94 83 GLU A O 1
ATOM 657 N N . LEU A 1 84 ? 4.657 -7.278 -1.230 1.00 91.81 84 LEU A N 1
ATOM 658 C CA . LEU A 1 84 ? 4.866 -6.654 -2.538 1.00 91.81 84 LEU A CA 1
ATOM 659 C C . LEU A 1 84 ? 6.354 -6.439 -2.854 1.00 91.81 84 LEU A C 1
ATOM 661 O O . LEU A 1 84 ? 6.767 -6.591 -4.004 1.00 91.81 84 LEU A O 1
ATOM 665 N N . MET A 1 85 ? 7.167 -6.087 -1.856 1.00 91.38 85 MET A N 1
ATOM 666 C CA . MET A 1 85 ? 8.577 -5.749 -2.052 1.00 91.38 85 MET A CA 1
ATOM 667 C C . MET A 1 85 ? 9.475 -6.962 -2.321 1.00 91.38 85 MET A C 1
ATOM 669 O O . MET A 1 85 ? 10.431 -6.850 -3.097 1.00 91.38 85 MET A O 1
ATOM 673 N N . GLN A 1 86 ? 9.193 -8.103 -1.688 1.00 90.25 86 GLN A N 1
ATOM 674 C CA . GLN A 1 86 ? 10.082 -9.272 -1.728 1.00 90.25 86 GLN A CA 1
ATOM 675 C C . GLN A 1 86 ? 9.413 -10.583 -2.155 1.00 90.25 86 GLN A C 1
ATOM 677 O O . GLN A 1 86 ? 10.107 -11.576 -2.344 1.00 90.25 86 GLN A O 1
ATOM 682 N N . GLY A 1 87 ? 8.093 -10.602 -2.344 1.00 88.19 87 GLY A N 1
ATOM 683 C CA . GLY A 1 87 ? 7.371 -11.787 -2.801 1.00 88.19 87 GLY A CA 1
ATOM 684 C C . GLY A 1 87 ? 6.623 -12.549 -1.705 1.00 88.19 87 GLY A C 1
ATOM 685 O O . GLY A 1 87 ? 5.840 -13.441 -2.016 1.00 88.19 87 GLY A O 1
ATOM 686 N N . TYR A 1 88 ? 6.895 -12.249 -0.435 1.00 86.81 88 TYR A N 1
ATOM 687 C CA . TYR A 1 88 ? 6.396 -13.019 0.699 1.00 86.81 88 TYR A CA 1
ATOM 688 C C . TYR A 1 88 ? 6.481 -12.210 2.004 1.00 86.81 88 TYR A C 1
ATOM 690 O O . TYR A 1 88 ? 7.265 -11.262 2.113 1.00 86.81 88 TYR A O 1
ATOM 698 N N . VAL A 1 89 ? 5.696 -12.603 3.008 1.00 86.69 89 VAL A N 1
ATOM 699 C CA . VAL A 1 89 ? 5.743 -12.048 4.372 1.00 86.69 89 VAL A CA 1
ATOM 700 C C . VAL A 1 89 ? 6.702 -12.890 5.216 1.00 86.69 89 VAL A C 1
ATOM 702 O O . VAL A 1 89 ? 6.614 -14.115 5.186 1.00 86.69 89 VAL A O 1
ATOM 705 N N . LYS A 1 90 ? 7.629 -12.266 5.954 1.00 85.38 90 LYS A N 1
ATOM 706 C CA . LYS A 1 90 ? 8.533 -13.008 6.850 1.00 85.38 90 LYS A CA 1
ATOM 707 C C . LYS A 1 90 ? 7.764 -13.671 7.993 1.00 85.38 90 LYS A C 1
ATOM 709 O O . LYS A 1 90 ? 6.817 -13.100 8.524 1.00 85.38 90 LYS A O 1
ATOM 714 N N . GLU A 1 91 ? 8.229 -14.849 8.401 1.00 76.50 91 GLU A N 1
ATOM 715 C CA . GLU A 1 91 ? 7.722 -15.543 9.586 1.00 76.50 91 GLU A CA 1
ATOM 716 C C . GLU A 1 91 ? 8.038 -14.736 10.858 1.00 76.50 91 GLU A C 1
ATOM 718 O O . GLU A 1 91 ? 9.194 -14.399 11.130 1.00 76.50 91 GLU A O 1
ATOM 723 N N . GLY A 1 92 ? 7.006 -14.443 11.653 1.00 70.06 92 GLY A N 1
ATOM 724 C CA . GLY A 1 92 ? 7.114 -13.720 12.923 1.00 70.06 92 GLY A CA 1
ATOM 725 C C . GLY A 1 92 ? 6.534 -12.297 12.904 1.00 70.06 92 GLY A C 1
ATOM 726 O O . GLY A 1 92 ? 5.971 -11.851 11.910 1.00 70.06 92 GLY A O 1
ATOM 727 N N . PRO A 1 93 ? 6.634 -11.558 14.027 1.00 64.12 93 PRO A N 1
ATOM 728 C CA . PRO A 1 93 ? 5.999 -10.246 14.176 1.00 64.12 93 PRO A CA 1
ATOM 729 C C . PRO A 1 93 ? 6.794 -9.093 13.540 1.00 64.12 93 PRO A C 1
ATOM 731 O O . PRO A 1 93 ? 6.413 -7.934 13.691 1.00 64.12 93 PRO A O 1
ATOM 734 N N . GLN A 1 94 ? 7.936 -9.376 12.908 1.00 74.19 94 GLN A N 1
ATOM 735 C CA . GLN A 1 94 ? 8.859 -8.349 12.432 1.00 74.19 94 GLN A CA 1
ATOM 736 C C . GLN A 1 94 ? 8.657 -8.070 10.944 1.00 74.19 94 GLN A C 1
ATOM 738 O O . GLN A 1 94 ? 8.775 -8.960 10.106 1.00 74.19 94 GLN A O 1
ATOM 743 N N . VAL A 1 95 ? 8.420 -6.801 10.622 1.00 78.81 95 VAL A N 1
ATOM 744 C CA . VAL A 1 95 ? 8.454 -6.300 9.249 1.00 78.81 95 VAL A CA 1
ATOM 745 C C . VAL A 1 95 ? 9.908 -6.000 8.888 1.00 78.81 95 VAL A C 1
ATOM 747 O O . VAL A 1 95 ? 10.578 -5.238 9.584 1.00 78.81 95 VAL A O 1
ATOM 750 N N . GLY A 1 96 ? 10.410 -6.594 7.806 1.00 81.25 96 GLY A N 1
ATOM 751 C CA . GLY A 1 96 ? 11.781 -6.374 7.352 1.00 81.25 96 GLY A CA 1
ATOM 752 C C . GLY A 1 96 ? 12.074 -7.028 6.007 1.00 81.25 96 GLY A C 1
ATOM 753 O O . GLY A 1 96 ? 11.448 -8.014 5.634 1.00 81.25 96 GLY A O 1
ATOM 754 N N . LEU A 1 97 ? 13.057 -6.489 5.288 1.00 86.75 97 LEU A N 1
ATOM 755 C CA . LEU A 1 97 ? 13.442 -6.956 3.954 1.00 86.75 97 LEU A CA 1
ATOM 756 C C . LEU A 1 97 ? 14.691 -7.833 4.018 1.00 86.75 97 LEU A C 1
ATOM 758 O O . LEU A 1 97 ? 15.536 -7.632 4.886 1.00 86.75 97 LEU A O 1
ATOM 762 N N . ASP A 1 98 ? 14.813 -8.804 3.115 1.00 86.88 98 ASP A N 1
ATOM 763 C CA . ASP A 1 98 ? 16.078 -9.538 2.924 1.00 86.88 98 ASP A CA 1
ATOM 764 C C . ASP A 1 98 ? 17.109 -8.722 2.151 1.00 86.88 98 ASP A C 1
ATOM 766 O O . ASP A 1 98 ? 18.269 -8.652 2.537 1.00 86.88 98 ASP A O 1
ATOM 770 N N . ASN A 1 99 ? 16.664 -8.089 1.064 1.00 85.81 99 ASN A N 1
ATOM 771 C CA . ASN A 1 99 ? 17.505 -7.325 0.148 1.00 85.81 99 ASN A CA 1
ATOM 772 C C . ASN A 1 99 ? 16.998 -5.875 0.079 1.00 85.81 99 ASN A C 1
ATOM 774 O O . ASN A 1 99 ? 16.305 -5.511 -0.879 1.00 85.81 99 ASN A O 1
ATOM 778 N N . PRO A 1 100 ? 17.282 -5.046 1.103 1.00 87.00 100 PRO A N 1
ATOM 779 C CA . PRO A 1 100 ? 16.810 -3.664 1.152 1.00 87.00 100 PRO A CA 1
ATOM 780 C C . PRO A 1 100 ? 17.377 -2.806 0.013 1.00 87.00 100 PRO A C 1
ATOM 782 O O . PRO A 1 100 ? 16.671 -1.932 -0.473 1.00 87.00 100 PRO A O 1
ATOM 785 N N . ASP A 1 101 ? 18.581 -3.107 -0.484 1.00 89.75 101 ASP A N 1
ATOM 786 C CA . ASP A 1 101 ? 19.295 -2.311 -1.499 1.00 89.75 101 ASP A CA 1
ATOM 787 C C . ASP A 1 101 ? 18.548 -2.151 -2.836 1.00 89.75 101 ASP A C 1
ATOM 789 O O . ASP A 1 101 ? 18.864 -1.265 -3.630 1.00 89.75 101 ASP A O 1
ATOM 793 N N . ARG A 1 102 ? 17.536 -2.991 -3.100 1.00 88.12 102 ARG A N 1
ATOM 794 C CA . ARG A 1 102 ? 16.660 -2.862 -4.275 1.00 88.12 102 ARG A CA 1
ATOM 795 C C . ARG A 1 102 ? 15.778 -1.607 -4.219 1.00 88.12 102 ARG A C 1
ATOM 797 O O . ARG A 1 102 ? 15.320 -1.153 -5.266 1.00 88.12 102 ARG A O 1
ATOM 804 N N . TRP A 1 103 ? 15.502 -1.089 -3.026 1.00 92.25 103 TRP A N 1
ATOM 805 C CA . TRP A 1 103 ? 14.501 -0.054 -2.786 1.00 92.25 103 TRP A CA 1
ATOM 806 C C . TRP A 1 103 ? 15.148 1.253 -2.345 1.00 92.25 103 TRP A C 1
ATOM 808 O O . TRP A 1 103 ? 16.191 1.274 -1.693 1.00 92.25 103 TRP A O 1
ATOM 818 N N . ALA A 1 104 ? 14.510 2.370 -2.684 1.00 93.81 104 ALA A N 1
ATOM 819 C CA . ALA A 1 104 ? 14.980 3.676 -2.261 1.00 93.81 104 ALA A CA 1
ATOM 820 C C . ALA A 1 104 ? 14.938 3.799 -0.723 1.00 93.81 104 ALA A C 1
ATOM 822 O O . ALA A 1 104 ? 14.020 3.268 -0.087 1.00 93.81 104 ALA A O 1
ATOM 823 N N . PRO A 1 105 ? 15.858 4.569 -0.111 1.00 93.56 105 PRO A N 1
ATOM 824 C CA . PRO A 1 105 ? 15.879 4.771 1.339 1.00 93.56 105 PRO A CA 1
ATOM 825 C C . PRO A 1 105 ? 14.543 5.259 1.912 1.00 93.56 105 PRO A C 1
ATOM 827 O O . PRO A 1 105 ? 14.141 4.843 2.993 1.00 93.56 105 PRO A O 1
ATOM 830 N N . ASP A 1 106 ? 13.829 6.105 1.170 1.00 93.38 106 ASP A N 1
ATOM 831 C CA . ASP A 1 106 ? 12.526 6.643 1.569 1.00 93.38 106 ASP A CA 1
ATOM 832 C C . ASP A 1 106 ? 11.421 5.569 1.594 1.00 93.38 106 ASP A C 1
ATOM 834 O O . ASP A 1 106 ? 10.573 5.556 2.485 1.00 93.38 106 ASP A O 1
ATOM 838 N N . THR A 1 107 ? 11.476 4.606 0.668 1.00 93.88 107 THR A N 1
ATOM 839 C CA . THR A 1 107 ? 10.581 3.440 0.638 1.00 93.88 107 THR A CA 1
ATOM 840 C C . THR A 1 107 ? 10.812 2.540 1.850 1.00 93.88 107 THR A C 1
ATOM 842 O O . THR A 1 107 ? 9.860 2.094 2.490 1.00 93.88 107 THR A O 1
ATOM 845 N N . ILE A 1 108 ? 12.077 2.292 2.198 1.00 93.62 108 ILE A N 1
ATOM 846 C CA . ILE A 1 108 ? 12.443 1.495 3.376 1.00 93.62 108 ILE A CA 1
ATOM 847 C C . ILE A 1 108 ? 12.023 2.225 4.657 1.00 93.62 108 ILE A C 1
ATOM 849 O O . ILE A 1 108 ? 11.470 1.604 5.562 1.00 93.62 108 ILE A O 1
ATOM 853 N N . ASN A 1 109 ? 12.235 3.543 4.724 1.00 93.69 109 ASN A N 1
ATOM 854 C CA . ASN A 1 109 ? 11.818 4.364 5.859 1.00 93.69 109 ASN A CA 1
ATOM 855 C C . ASN A 1 109 ? 10.302 4.275 6.081 1.00 93.69 109 ASN A C 1
ATOM 857 O O . ASN A 1 109 ? 9.864 4.001 7.196 1.00 93.69 109 ASN A O 1
ATOM 861 N N . PHE A 1 110 ? 9.508 4.368 5.010 1.00 94.56 110 PHE A N 1
ATOM 862 C CA . PHE A 1 110 ? 8.062 4.189 5.114 1.00 94.56 110 PHE A CA 1
ATOM 863 C C . PHE A 1 110 ? 7.693 2.803 5.658 1.00 94.56 110 PHE A C 1
ATOM 865 O O . PHE A 1 110 ? 6.838 2.699 6.536 1.00 94.56 110 PHE A O 1
ATOM 872 N N . LEU A 1 111 ? 8.351 1.735 5.186 1.00 93.75 111 LEU A N 1
ATOM 873 C CA . LEU A 1 111 ? 8.117 0.386 5.706 1.00 93.75 111 LEU A CA 1
ATOM 874 C C . LEU A 1 111 ? 8.404 0.320 7.214 1.00 93.75 111 LEU A C 1
ATOM 876 O O . LEU A 1 111 ? 7.583 -0.196 7.967 1.00 93.75 111 LEU A O 1
ATOM 880 N N . CYS A 1 112 ? 9.508 0.906 7.680 1.00 91.56 112 CYS A N 1
ATOM 881 C CA . CYS A 1 112 ? 9.794 1.019 9.111 1.00 91.56 112 CYS A CA 1
ATOM 882 C C . CYS A 1 112 ? 8.710 1.818 9.850 1.00 91.56 112 CYS A C 1
ATOM 884 O O . CYS A 1 112 ? 8.266 1.393 10.918 1.00 91.56 112 CYS A O 1
ATOM 886 N N . ALA A 1 113 ? 8.231 2.924 9.271 1.00 92.56 113 ALA A N 1
ATOM 887 C CA . ALA A 1 113 ? 7.185 3.756 9.858 1.00 92.56 113 ALA A CA 1
ATOM 888 C C . ALA A 1 113 ? 5.876 2.981 10.073 1.00 92.56 113 ALA A C 1
ATOM 890 O O . ALA A 1 113 ? 5.188 3.222 11.058 1.00 92.56 113 ALA A O 1
ATOM 891 N N . THR A 1 114 ? 5.554 1.980 9.244 1.00 91.56 114 THR A N 1
ATOM 892 C CA . THR A 1 114 ? 4.375 1.117 9.483 1.00 91.56 114 THR A CA 1
ATOM 893 C C . THR A 1 114 ? 4.448 0.316 10.793 1.00 91.56 114 THR A C 1
ATOM 895 O O . THR A 1 114 ? 3.419 -0.121 11.302 1.00 91.56 114 THR A O 1
ATOM 898 N N . THR A 1 115 ? 5.634 0.144 11.387 1.00 88.12 115 THR A N 1
ATOM 899 C CA . THR A 1 115 ? 5.793 -0.571 12.668 1.00 88.12 115 THR A CA 1
ATOM 900 C C . THR A 1 115 ? 5.680 0.338 13.892 1.00 88.12 115 THR A C 1
ATOM 902 O O . THR A 1 115 ? 5.332 -0.131 14.977 1.00 88.12 115 THR A O 1
ATOM 905 N N . SER A 1 116 ? 5.960 1.633 13.730 1.00 86.94 116 SER A N 1
ATOM 906 C CA . SER A 1 116 ? 6.017 2.617 14.815 1.00 86.94 116 SER A CA 1
ATOM 907 C C . SER A 1 116 ? 4.871 3.628 14.791 1.00 86.94 116 SER A C 1
ATOM 909 O O . SER A 1 116 ? 4.567 4.206 15.837 1.00 86.94 116 SER A O 1
ATOM 911 N N . ALA A 1 117 ? 4.228 3.823 13.636 1.00 88.69 117 ALA A N 1
ATOM 912 C CA . ALA A 1 117 ? 3.177 4.810 13.453 1.00 88.69 117 ALA A CA 1
ATOM 913 C C . ALA A 1 117 ? 2.002 4.571 14.401 1.00 88.69 117 ALA A C 1
ATOM 915 O O . ALA A 1 117 ? 1.523 3.452 14.621 1.00 88.69 117 ALA A O 1
ATOM 916 N N . SER A 1 118 ? 1.522 5.676 14.952 1.00 85.12 118 SER A N 1
ATOM 917 C CA . SER A 1 118 ? 0.385 5.706 15.863 1.00 85.12 118 SER A CA 1
ATOM 918 C C . SER A 1 118 ? -0.947 5.817 15.124 1.00 85.12 118 SER A C 1
ATOM 920 O O . SER A 1 118 ? -1.963 5.361 15.647 1.00 85.12 118 SER A O 1
ATOM 922 N N . SER A 1 119 ? -0.932 6.383 13.910 1.00 87.12 119 SER A N 1
ATOM 923 C CA . SER A 1 119 ? -2.124 6.617 13.096 1.00 87.12 119 SER A CA 1
ATOM 924 C C . SER A 1 119 ? -1.869 6.526 11.586 1.00 87.12 119 SER A C 1
ATOM 926 O O . SER A 1 119 ? -0.732 6.594 11.121 1.00 87.12 119 SER A O 1
ATOM 928 N N . ILE A 1 120 ? -2.940 6.395 10.795 1.00 89.75 120 ILE A N 1
ATOM 929 C CA . ILE A 1 120 ? -2.858 6.413 9.323 1.00 89.75 120 ILE A CA 1
ATOM 930 C C . ILE A 1 120 ? -2.571 7.828 8.808 1.00 89.75 120 ILE A C 1
ATOM 932 O O . ILE A 1 120 ? -1.899 7.986 7.789 1.00 89.75 120 ILE A O 1
ATOM 936 N N . ASP A 1 121 ? -3.046 8.864 9.502 1.00 87.81 121 ASP A N 1
ATOM 937 C CA . ASP A 1 121 ? -2.765 10.255 9.136 1.00 87.81 121 ASP A CA 1
ATOM 938 C C . ASP A 1 121 ? -1.2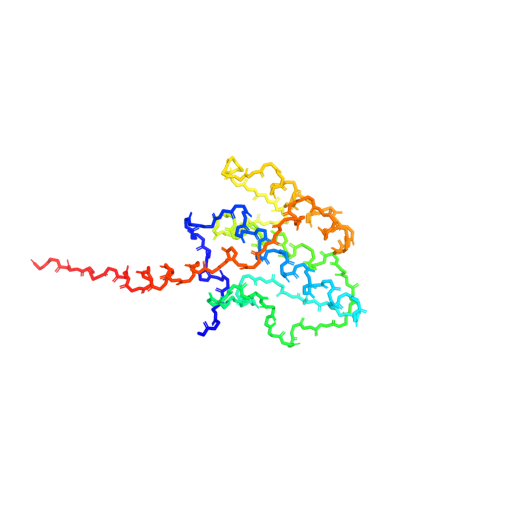72 10.603 9.271 1.00 87.81 121 ASP A C 1
ATOM 940 O O . ASP A 1 121 ? -0.744 11.333 8.433 1.00 87.81 121 ASP A O 1
ATOM 944 N N . GLU A 1 122 ? -0.568 10.010 10.241 1.00 90.62 122 GLU A N 1
ATOM 945 C CA . GLU A 1 122 ? 0.896 10.091 10.344 1.00 90.62 122 GLU A CA 1
ATOM 946 C C . GLU A 1 122 ? 1.578 9.511 9.091 1.00 90.62 122 GLU A C 1
ATOM 948 O O . GLU A 1 122 ? 2.445 10.153 8.496 1.00 90.62 122 GLU A O 1
ATOM 953 N N . LEU A 1 123 ? 1.122 8.343 8.620 1.00 91.25 123 LEU A N 1
ATOM 954 C CA . LEU A 1 123 ? 1.656 7.711 7.409 1.00 91.25 123 LEU A CA 1
ATOM 955 C C . LEU A 1 123 ? 1.356 8.513 6.136 1.00 91.25 123 LEU A C 1
ATOM 957 O O . LEU A 1 123 ? 2.196 8.567 5.239 1.00 91.25 123 LEU A O 1
ATOM 961 N N . LYS A 1 124 ? 0.189 9.166 6.039 1.00 90.44 124 LYS A N 1
ATOM 962 C CA . LYS A 1 124 ? -0.160 10.018 4.885 1.00 90.44 124 LYS A CA 1
ATOM 963 C C . LYS A 1 124 ? 0.824 11.166 4.673 1.00 90.44 124 LYS A C 1
ATOM 965 O O . LYS A 1 124 ? 1.025 11.573 3.533 1.00 90.44 124 LYS A O 1
ATOM 970 N N . GLY A 1 125 ? 1.404 11.693 5.752 1.00 89.25 125 GLY A N 1
ATOM 971 C CA . GLY A 1 125 ? 2.366 12.796 5.705 1.00 89.25 125 GLY A CA 1
ATOM 972 C C . GLY A 1 125 ? 3.779 12.394 5.271 1.00 89.25 125 GLY A C 1
ATOM 973 O O . GLY A 1 125 ? 4.634 13.265 5.124 1.00 89.25 125 GLY A O 1
ATOM 974 N N . HIS A 1 126 ? 4.047 11.102 5.076 1.00 93.50 126 HIS A N 1
ATOM 975 C CA . HIS A 1 126 ? 5.387 10.605 4.786 1.00 93.50 126 HIS A CA 1
ATOM 976 C C . HIS A 1 126 ? 5.854 10.963 3.360 1.00 93.50 126 HIS A C 1
ATOM 978 O O . HIS A 1 126 ? 5.085 10.879 2.398 1.00 93.50 126 HIS A O 1
ATOM 984 N N . SER A 1 127 ? 7.142 11.292 3.197 1.00 93.31 127 SER A N 1
ATOM 985 C CA . SER A 1 127 ? 7.775 11.690 1.921 1.00 93.31 127 SER A CA 1
ATOM 986 C C . SER A 1 127 ? 7.550 10.688 0.788 1.00 93.31 127 SER A C 1
ATOM 988 O O . SER A 1 127 ? 7.206 11.093 -0.323 1.00 93.31 127 SER A O 1
ATOM 990 N N . PHE A 1 128 ? 7.625 9.392 1.097 1.00 93.62 128 PHE A N 1
ATOM 991 C CA . PHE A 1 128 ? 7.315 8.295 0.172 1.00 93.62 128 PHE A CA 1
ATOM 992 C C . PHE A 1 128 ? 5.968 8.459 -0.555 1.00 93.62 128 PHE A C 1
ATOM 994 O O . PHE A 1 128 ? 5.844 8.136 -1.738 1.00 93.62 128 PHE A O 1
ATOM 1001 N N . LEU A 1 129 ? 4.957 8.999 0.132 1.00 93.06 129 LEU A N 1
ATOM 1002 C CA . LEU A 1 129 ? 3.620 9.212 -0.419 1.00 93.06 129 LEU A CA 1
ATOM 1003 C C . LEU A 1 129 ? 3.433 10.607 -1.037 1.00 93.06 129 LEU A C 1
ATOM 1005 O O . LEU A 1 129 ? 2.447 10.833 -1.731 1.00 93.06 129 LEU A O 1
ATOM 1009 N N . ALA A 1 130 ? 4.371 11.542 -0.890 1.00 88.44 130 ALA A N 1
ATOM 1010 C CA . ALA A 1 130 ? 4.186 12.914 -1.372 1.00 88.44 130 ALA A CA 1
ATOM 1011 C C . ALA A 1 130 ? 3.993 13.019 -2.900 1.00 88.44 130 ALA A C 1
ATOM 1013 O O . ALA A 1 130 ? 3.386 13.969 -3.390 1.00 88.44 130 ALA A O 1
ATOM 1014 N N . SER A 1 131 ? 4.504 12.048 -3.664 1.00 83.19 131 SER A N 1
ATOM 1015 C CA . SER A 1 131 ? 4.490 12.066 -5.134 1.00 83.19 131 SER A CA 1
ATOM 1016 C C . SER A 1 131 ? 3.753 10.887 -5.775 1.00 83.19 131 SER A C 1
ATOM 1018 O O . SER A 1 131 ? 3.834 10.699 -6.997 1.00 83.19 131 SER A O 1
ATOM 1020 N N . TRP A 1 132 ? 3.032 10.077 -4.987 1.00 90.81 132 TRP A N 1
ATOM 1021 C CA . TRP A 1 132 ? 2.370 8.900 -5.541 1.00 90.81 132 TRP A CA 1
ATOM 1022 C C . TRP A 1 132 ? 1.313 9.308 -6.578 1.00 90.81 132 TRP A C 1
ATOM 1024 O O . TRP A 1 132 ? 0.623 10.320 -6.466 1.00 90.81 132 TRP A O 1
ATOM 1034 N N . ASN A 1 133 ? 1.196 8.519 -7.647 1.00 90.38 133 ASN A N 1
ATOM 1035 C CA . ASN A 1 133 ? 0.259 8.806 -8.727 1.00 90.38 133 ASN A CA 1
ATOM 1036 C C . ASN A 1 133 ? -0.265 7.507 -9.327 1.00 90.38 133 ASN A C 1
ATOM 1038 O O . ASN A 1 133 ? 0.492 6.753 -9.940 1.00 90.38 133 ASN A O 1
ATOM 1042 N N . ARG A 1 134 ? -1.581 7.282 -9.235 1.00 90.00 134 ARG A N 1
ATOM 1043 C CA . ARG A 1 134 ? -2.234 6.067 -9.758 1.00 90.00 134 ARG A CA 1
ATOM 1044 C C . ARG A 1 134 ? -1.921 5.772 -11.226 1.00 90.00 134 ARG A C 1
ATOM 1046 O O . ARG A 1 134 ? -1.917 4.615 -11.630 1.00 90.00 134 ARG A O 1
ATOM 1053 N N . ARG A 1 135 ? -1.632 6.794 -12.047 1.00 89.19 135 ARG A N 1
ATOM 1054 C CA . ARG A 1 135 ? -1.285 6.604 -13.468 1.00 89.19 135 ARG A CA 1
ATOM 1055 C C . ARG A 1 135 ? -0.010 5.780 -13.647 1.00 89.19 135 ARG A C 1
ATOM 1057 O O . ARG A 1 135 ? 0.124 5.108 -14.660 1.00 89.19 135 ARG A O 1
ATOM 1064 N N . LYS A 1 136 ? 0.879 5.747 -12.647 1.00 89.00 136 LYS A N 1
ATOM 1065 C CA . LYS A 1 136 ? 2.064 4.875 -12.635 1.00 89.00 136 LYS A CA 1
ATOM 1066 C C . LYS A 1 136 ? 1.705 3.386 -12.620 1.00 89.00 136 LYS A C 1
ATOM 1068 O O . LYS A 1 136 ? 2.548 2.570 -12.970 1.00 89.00 136 LYS A O 1
ATOM 1073 N N . LEU A 1 137 ? 0.476 3.015 -12.261 1.00 87.81 137 LEU A N 1
ATOM 1074 C CA . LEU A 1 137 ? -0.000 1.628 -12.277 1.00 87.81 137 LEU A CA 1
ATOM 1075 C C . LEU A 1 137 ? -0.618 1.209 -13.611 1.00 87.81 137 LEU A C 1
ATOM 1077 O O . LEU A 1 137 ? -0.860 0.022 -13.825 1.00 87.81 137 LEU A O 1
ATOM 1081 N N . GLN A 1 138 ? -0.830 2.148 -14.535 1.00 84.62 138 GLN A N 1
ATOM 1082 C CA . GLN A 1 138 ? -1.282 1.804 -15.878 1.00 84.62 138 GLN A CA 1
ATOM 1083 C C . GLN A 1 138 ? -0.240 0.917 -16.568 1.00 84.62 138 GLN A C 1
ATOM 1085 O O . GLN A 1 138 ? 0.972 1.108 -16.429 1.00 84.62 138 GLN A O 1
ATOM 1090 N N . GLY A 1 139 ? -0.724 -0.108 -17.265 1.00 73.94 139 GLY A N 1
ATOM 1091 C CA . GLY A 1 139 ? 0.124 -1.072 -17.964 1.00 73.94 139 GLY A CA 1
ATOM 1092 C C . GLY A 1 139 ? 0.829 -2.099 -17.072 1.00 73.94 139 GLY A C 1
ATOM 1093 O O . GLY A 1 139 ? 1.360 -3.058 -17.620 1.00 73.94 139 GLY A O 1
ATOM 1094 N N . LEU A 1 140 ? 0.779 -1.982 -15.733 1.00 75.38 140 LEU A N 1
ATOM 1095 C CA . LEU A 1 140 ? 1.318 -3.017 -14.834 1.00 75.38 140 LEU A CA 1
ATOM 1096 C C . LEU A 1 140 ? 0.650 -4.378 -15.109 1.00 75.38 140 LEU A C 1
ATOM 1098 O O . LEU A 1 140 ? 1.318 -5.405 -15.131 1.00 75.38 140 LEU A O 1
ATOM 1102 N N . PHE A 1 141 ? -0.650 -4.359 -15.431 1.00 63.25 141 PHE A N 1
ATOM 1103 C CA . PHE A 1 141 ? -1.430 -5.545 -15.801 1.00 63.25 141 PHE A CA 1
ATOM 1104 C C . PHE A 1 141 ? -1.289 -6.011 -17.245 1.00 63.25 141 PHE A C 1
ATOM 1106 O O . PHE A 1 141 ? -1.510 -7.190 -17.506 1.00 63.25 141 PHE A O 1
ATOM 1113 N N . CYS A 1 142 ? -0.925 -5.134 -18.184 1.00 60.88 142 CYS A N 1
ATOM 1114 C CA . CYS A 1 142 ? -0.737 -5.568 -19.570 1.00 60.88 142 CYS A CA 1
ATOM 1115 C C . CYS A 1 142 ? 0.396 -6.601 -19.681 1.00 60.88 142 CYS A C 1
ATOM 1117 O O . CYS A 1 142 ? 0.365 -7.426 -20.581 1.00 60.88 142 CYS A O 1
ATOM 1119 N N . LEU A 1 143 ? 1.349 -6.583 -18.742 1.00 53.28 143 LEU A N 1
ATOM 1120 C CA . LEU A 1 143 ? 2.463 -7.529 -18.671 1.00 53.28 143 LEU A CA 1
ATOM 1121 C C . LEU A 1 143 ? 2.145 -8.772 -17.824 1.00 53.28 143 LEU A C 1
ATOM 1123 O O . LEU A 1 143 ? 2.550 -9.862 -18.194 1.00 53.28 143 LEU A O 1
ATOM 1127 N N . VAL A 1 144 ? 1.372 -8.666 -16.735 1.00 53.06 144 VAL A N 1
ATOM 1128 C CA . VAL A 1 144 ? 0.974 -9.860 -15.948 1.00 53.06 144 VAL A CA 1
ATOM 1129 C C . VAL A 1 144 ? 0.166 -10.846 -16.806 1.00 53.06 144 VAL A C 1
ATOM 1131 O O . VAL A 1 144 ? 0.373 -12.052 -16.715 1.00 53.06 144 VAL A O 1
ATOM 1134 N N . LEU A 1 145 ? -0.682 -10.344 -17.713 1.00 51.56 145 LEU A N 1
ATOM 1135 C CA . LEU A 1 145 ? -1.448 -11.177 -18.650 1.00 51.56 145 LEU A CA 1
ATOM 1136 C C . LEU A 1 145 ? -0.584 -11.906 -19.692 1.00 51.56 145 LEU A C 1
ATOM 1138 O O . LEU A 1 145 ? -1.025 -12.927 -20.210 1.00 51.56 145 LEU A O 1
ATOM 1142 N N . THR A 1 146 ? 0.626 -11.425 -20.000 1.00 52.12 146 THR A N 1
ATOM 1143 C CA . THR A 1 146 ? 1.542 -12.171 -20.879 1.00 52.12 146 THR A CA 1
ATOM 1144 C C . THR A 1 146 ? 2.327 -13.230 -20.115 1.00 52.12 146 THR A C 1
ATOM 1146 O O . THR A 1 146 ? 2.837 -14.148 -20.737 1.00 52.12 146 THR A O 1
ATOM 1149 N N . TRP A 1 147 ? 2.435 -13.124 -18.788 1.00 45.53 147 TRP A N 1
ATOM 1150 C CA . TRP A 1 147 ? 3.148 -14.098 -17.958 1.00 45.53 147 TRP A CA 1
ATOM 1151 C C . TRP A 1 147 ? 2.255 -15.276 -17.562 1.00 45.53 147 TRP A C 1
ATOM 1153 O O . TRP A 1 147 ? 2.712 -16.410 -17.596 1.00 45.53 147 TRP A O 1
ATOM 1163 N N . SER A 1 148 ? 0.968 -15.047 -17.284 1.00 48.03 148 SER A N 1
ATOM 1164 C CA . SER A 1 148 ? 0.028 -16.134 -16.963 1.00 48.03 148 SER A CA 1
ATOM 1165 C C . SER A 1 148 ? -0.399 -16.986 -18.166 1.00 48.03 148 SER A C 1
ATOM 1167 O O . SER A 1 148 ? -1.001 -18.036 -17.976 1.00 48.03 148 SER A O 1
ATOM 1169 N N . GLN A 1 149 ? -0.094 -16.563 -19.400 1.00 45.44 149 GLN A N 1
ATOM 1170 C CA . GLN A 1 149 ? -0.236 -17.408 -20.596 1.00 45.44 149 GLN A CA 1
ATOM 1171 C C . GLN A 1 149 ? 1.041 -18.172 -20.968 1.00 45.44 149 GLN A C 1
ATOM 1173 O O . GLN A 1 149 ? 0.994 -19.010 -21.862 1.00 45.44 149 GLN A O 1
ATOM 1178 N N . VAL A 1 150 ? 2.165 -17.916 -20.293 1.00 45.16 150 VAL A N 1
ATOM 1179 C CA . VAL A 1 150 ? 3.422 -18.656 -20.484 1.00 45.16 150 VAL A CA 1
ATOM 1180 C C . VAL A 1 150 ? 3.595 -19.618 -19.306 1.00 45.16 150 VAL A C 1
ATOM 1182 O O . VAL A 1 150 ? 4.614 -19.639 -18.622 1.00 45.16 150 VAL A O 1
ATOM 1185 N N . GLU A 1 151 ? 2.567 -20.421 -19.032 1.00 42.06 151 GLU A N 1
ATOM 1186 C CA . GLU A 1 151 ? 2.791 -21.701 -18.368 1.00 42.06 151 GLU A CA 1
ATOM 1187 C C . GLU A 1 151 ? 3.312 -22.658 -19.441 1.00 42.06 151 GLU A C 1
ATOM 1189 O O . GLU A 1 151 ? 2.636 -22.970 -20.417 1.00 42.06 151 GLU A O 1
ATOM 1194 N N . TYR A 1 152 ? 4.581 -23.024 -19.293 1.00 44.84 152 TYR A N 1
ATOM 1195 C CA . TYR A 1 152 ? 5.335 -23.909 -20.164 1.00 44.84 152 TYR A CA 1
ATOM 1196 C C . TYR A 1 152 ? 4.544 -25.182 -20.508 1.00 44.84 152 TYR A C 1
ATOM 1198 O O . TYR A 1 152 ? 4.282 -26.009 -19.633 1.00 44.84 152 TYR A O 1
ATOM 1206 N N . GLU A 1 153 ? 4.259 -25.399 -21.796 1.00 40.19 153 GLU A N 1
ATOM 1207 C CA . GLU A 1 153 ? 4.111 -26.754 -22.321 1.00 40.19 153 GLU A CA 1
ATOM 1208 C C . GLU A 1 153 ? 5.455 -27.459 -22.101 1.00 40.19 153 GLU A C 1
ATOM 1210 O O . GLU A 1 153 ? 6.404 -27.307 -22.873 1.00 40.19 153 GLU A O 1
ATOM 1215 N N . TYR A 1 154 ? 5.572 -28.209 -21.004 1.00 42.56 154 TYR A N 1
ATOM 1216 C CA . TYR A 1 154 ? 6.604 -29.227 -20.888 1.00 42.56 154 TYR A CA 1
ATOM 1217 C C . TYR A 1 154 ? 6.319 -30.274 -21.965 1.00 42.56 154 TYR A C 1
ATOM 1219 O O . TYR A 1 154 ? 5.557 -31.218 -21.757 1.00 42.56 154 TYR A O 1
ATOM 1227 N N . ALA A 1 155 ? 6.931 -30.093 -23.135 1.00 46.22 155 ALA A N 1
ATOM 1228 C CA . ALA A 1 155 ? 7.087 -31.149 -24.116 1.00 46.22 155 ALA A CA 1
ATOM 1229 C C . ALA A 1 155 ? 7.964 -32.236 -23.478 1.00 46.22 155 ALA A C 1
ATOM 1231 O O . ALA A 1 155 ? 9.194 -32.163 -23.478 1.00 46.22 155 ALA A O 1
ATOM 1232 N N . GLY A 1 156 ? 7.309 -33.211 -22.849 1.00 46.38 156 GLY A N 1
ATOM 1233 C CA . GLY A 1 156 ? 7.938 -34.455 -22.442 1.00 46.38 156 GLY A CA 1
ATOM 1234 C C . GLY A 1 156 ? 8.484 -35.147 -23.684 1.00 46.38 156 GLY A C 1
ATOM 1235 O O . GLY A 1 156 ? 7.734 -35.453 -24.609 1.00 46.38 156 GLY A O 1
ATOM 1236 N N . TRP A 1 157 ? 9.795 -35.362 -23.716 1.00 47.69 157 TRP A N 1
ATOM 1237 C CA . TRP A 1 157 ? 10.427 -36.201 -24.723 1.00 47.69 157 TRP A CA 1
ATOM 1238 C C . TRP A 1 157 ? 10.079 -37.664 -24.414 1.00 47.69 157 TRP A C 1
ATOM 1240 O O . TRP A 1 157 ? 10.340 -38.131 -23.303 1.00 47.69 157 TRP A O 1
ATOM 1250 N N . GLN A 1 158 ? 9.436 -38.333 -25.377 1.00 43.84 158 GLN A N 1
ATOM 1251 C CA . GLN A 1 158 ? 9.290 -39.792 -25.438 1.00 43.84 158 GLN A CA 1
ATOM 1252 C C . GLN A 1 158 ? 10.593 -40.444 -25.899 1.00 43.84 158 GLN A C 1
ATOM 1254 O O . GLN A 1 158 ? 11.296 -39.818 -26.726 1.00 43.84 158 GLN A O 1
#

pLDDT: mean 82.82, std 13.93, range [40.19, 95.81]

Organism: NCBI:txid96318